Protein AF-A0A3D5FKX7-F1 (afdb_monomer_lite)

Radius of gyration: 16.38 Å; chains: 1; bounding box: 44×24×41 Å

Structure (mmCIF, N/CA/C/O backbone):
data_AF-A0A3D5FKX7-F1
#
_entry.id   AF-A0A3D5FKX7-F1
#
loop_
_atom_site.group_PDB
_atom_site.id
_atom_site.type_symbol
_atom_site.label_atom_id
_atom_site.label_alt_id
_atom_site.label_comp_id
_atom_site.label_asym_id
_atom_site.label_entity_id
_atom_site.label_seq_id
_atom_site.pdbx_PDB_ins_code
_a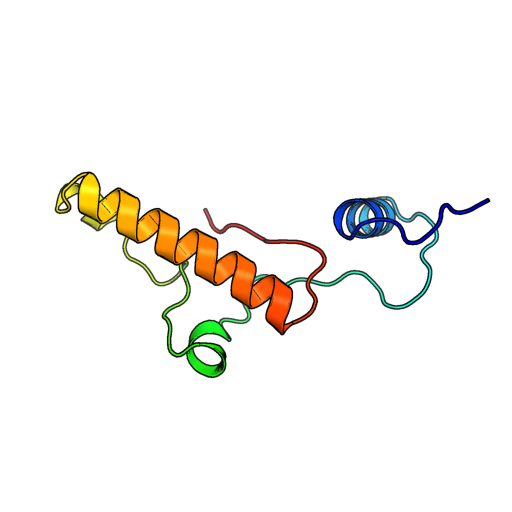tom_site.Cartn_x
_atom_site.Cartn_y
_atom_site.Cartn_z
_atom_site.occupancy
_atom_site.B_iso_or_equiv
_atom_site.auth_seq_id
_atom_site.auth_comp_id
_atom_site.auth_asym_id
_atom_site.auth_atom_id
_atom_site.pdbx_PDB_model_num
ATOM 1 N N . MET A 1 1 ? -26.090 6.414 15.309 1.00 35.81 1 MET A N 1
ATOM 2 C CA . MET A 1 1 ? -26.322 5.313 14.347 1.00 35.81 1 MET A CA 1
ATOM 3 C C . MET A 1 1 ? -25.090 5.203 13.465 1.00 35.81 1 MET A C 1
ATOM 5 O O . MET A 1 1 ? -24.720 6.206 12.873 1.00 35.81 1 MET A O 1
ATOM 9 N N . ILE A 1 2 ? -24.399 4.060 13.456 1.00 47.28 2 ILE A N 1
ATOM 10 C CA . ILE A 1 2 ? -23.225 3.840 12.592 1.00 47.28 2 ILE A CA 1
ATOM 11 C C . ILE A 1 2 ? -23.754 3.371 11.233 1.00 47.28 2 ILE A C 1
ATOM 13 O O . ILE A 1 2 ? -24.558 2.441 11.199 1.00 47.28 2 ILE A O 1
ATOM 17 N N . ALA A 1 3 ? -23.359 4.063 10.163 1.00 46.72 3 ALA A N 1
ATOM 18 C CA . ALA A 1 3 ? -23.778 3.809 8.786 1.00 46.72 3 ALA A CA 1
ATOM 19 C C . ALA A 1 3 ? -23.430 2.374 8.319 1.00 46.72 3 ALA A C 1
ATOM 21 O O . ALA A 1 3 ? -22.470 1.797 8.841 1.00 46.72 3 ALA A O 1
ATOM 22 N N . PRO A 1 4 ? -24.201 1.801 7.370 1.00 53.12 4 PRO A N 1
ATOM 23 C CA . PRO A 1 4 ? -23.931 0.488 6.775 1.00 53.12 4 PRO A CA 1
ATOM 24 C C . PRO A 1 4 ? -22.515 0.459 6.187 1.00 53.12 4 PRO A C 1
ATOM 26 O O . PRO A 1 4 ? -22.104 1.436 5.570 1.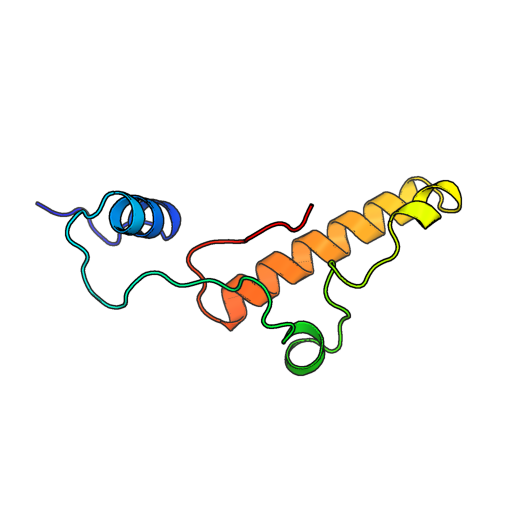00 53.12 4 PRO A O 1
ATOM 29 N N . ASP A 1 5 ? -21.780 -0.619 6.474 1.00 64.81 5 ASP A N 1
ATOM 30 C CA . ASP A 1 5 ? -20.386 -0.914 6.109 1.00 64.81 5 ASP A CA 1
ATOM 31 C C . ASP A 1 5 ? -19.554 0.282 5.625 1.00 64.81 5 ASP A C 1
ATOM 33 O O . ASP A 1 5 ? -19.397 0.536 4.431 1.00 64.81 5 ASP A O 1
ATOM 37 N N . ALA A 1 6 ? -18.995 1.019 6.594 1.00 69.69 6 ALA A N 1
ATOM 38 C CA . ALA A 1 6 ? -18.023 2.075 6.331 1.00 69.69 6 ALA A CA 1
ATOM 39 C C . ALA A 1 6 ? -16.921 1.562 5.391 1.00 69.69 6 ALA A C 1
ATOM 41 O O . ALA A 1 6 ? -16.342 0.495 5.621 1.00 69.69 6 ALA A O 1
ATOM 42 N N . ARG A 1 7 ? -16.619 2.336 4.344 1.00 87.44 7 ARG A N 1
ATOM 43 C CA . ARG A 1 7 ? -15.620 1.970 3.329 1.00 87.44 7 ARG A CA 1
ATOM 44 C C . ARG A 1 7 ? -14.236 1.832 3.982 1.00 87.44 7 ARG A C 1
ATOM 46 O O . ARG A 1 7 ? -13.985 2.534 4.966 1.00 87.44 7 ARG A O 1
ATOM 53 N N . PRO A 1 8 ? -13.301 1.037 3.423 1.00 92.44 8 PRO A N 1
ATOM 54 C CA . PRO A 1 8 ? -11.984 0.805 4.033 1.00 92.44 8 PRO A CA 1
ATOM 55 C C . PRO A 1 8 ? -11.266 2.091 4.479 1.00 92.44 8 PRO A C 1
ATOM 57 O O . PRO A 1 8 ? -10.848 2.227 5.627 1.00 92.44 8 PRO A O 1
ATOM 60 N N . ARG A 1 9 ? -11.286 3.128 3.629 1.00 92.75 9 ARG A N 1
ATOM 61 C CA . ARG A 1 9 ? -10.767 4.468 3.953 1.00 92.75 9 ARG A CA 1
ATOM 62 C C . ARG A 1 9 ? -11.378 5.075 5.223 1.00 92.75 9 ARG A C 1
ATOM 64 O O . ARG A 1 9 ? -10.670 5.665 6.031 1.00 92.75 9 ARG A O 1
ATOM 71 N N . GLU A 1 10 ? -12.697 5.006 5.374 1.00 92.00 10 GLU A N 1
ATOM 72 C CA . GLU A 1 10 ? -13.417 5.603 6.508 1.00 92.00 10 GLU A CA 1
ATOM 73 C C . GLU A 1 10 ? -13.111 4.854 7.805 1.00 92.00 10 GLU A C 1
ATOM 75 O O . GLU A 1 10 ? -12.914 5.486 8.844 1.00 92.00 10 GLU A O 1
ATOM 80 N N . ARG A 1 11 ? -13.006 3.520 7.728 1.00 91.94 11 ARG A N 1
ATOM 81 C CA . ARG A 1 11 ? -12.581 2.672 8.848 1.00 91.94 11 ARG A CA 1
ATOM 82 C C . ARG A 1 11 ? -11.157 3.003 9.280 1.00 91.94 11 ARG A C 1
ATOM 84 O O . ARG A 1 11 ? -10.915 3.189 10.470 1.00 91.94 11 ARG A O 1
ATOM 91 N N . PHE A 1 12 ? -10.239 3.131 8.325 1.00 94.00 12 PHE A N 1
ATOM 92 C CA . PHE A 1 12 ? -8.840 3.448 8.595 1.00 94.00 12 PHE A CA 1
ATOM 93 C C . PHE A 1 12 ? -8.681 4.815 9.282 1.00 94.00 12 PHE A C 1
ATOM 95 O O . PHE A 1 12 ? -8.008 4.923 10.304 1.00 94.00 12 PHE A O 1
ATOM 102 N N . ILE A 1 13 ? -9.377 5.851 8.791 1.00 94.56 13 ILE A N 1
ATOM 103 C CA . ILE A 1 13 ? -9.382 7.186 9.419 1.00 94.56 13 ILE A CA 1
ATOM 104 C C . ILE A 1 13 ? -9.964 7.126 10.835 1.00 94.56 13 ILE A C 1
ATOM 106 O O . ILE A 1 13 ? -9.385 7.687 11.762 1.00 94.56 13 ILE A O 1
ATOM 110 N N . ALA A 1 14 ? -11.082 6.421 11.029 1.00 93.94 14 ALA A N 1
ATOM 111 C CA . ALA A 1 14 ? -11.678 6.259 12.351 1.00 93.94 14 ALA A CA 1
ATOM 112 C C . ALA A 1 14 ? -10.716 5.579 13.342 1.00 93.94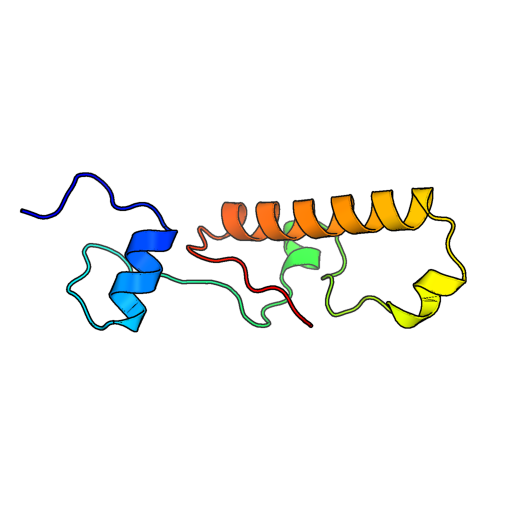 14 ALA A C 1
ATOM 114 O O . ALA A 1 14 ? -10.665 5.989 14.501 1.00 93.94 14 ALA A O 1
ATOM 115 N N . ALA A 1 15 ? -9.917 4.606 12.884 1.00 94.69 15 ALA A N 1
ATOM 116 C CA . ALA A 1 15 ? -8.878 3.973 13.694 1.00 94.69 15 ALA A CA 1
ATOM 117 C C . ALA A 1 15 ? -7.820 4.985 14.162 1.00 94.69 15 ALA A C 1
ATOM 119 O O . ALA A 1 15 ? -7.525 5.064 15.355 1.00 94.69 15 ALA A O 1
ATOM 120 N N . LEU A 1 16 ? -7.294 5.797 13.238 1.00 95.44 16 LEU A N 1
ATOM 121 C CA . LEU A 1 16 ? -6.283 6.820 13.535 1.00 95.44 16 LEU A CA 1
ATOM 122 C C . LEU A 1 16 ? -6.809 7.903 14.489 1.00 95.44 16 LEU A C 1
ATOM 124 O O . LEU A 1 16 ? -6.091 8.362 15.374 1.00 95.44 16 LEU A O 1
ATOM 128 N N . GLU A 1 17 ? -8.080 8.275 14.350 1.00 97.00 17 GLU A N 1
ATOM 129 C CA . GLU A 1 17 ? -8.751 9.272 15.193 1.00 97.00 17 GLU A CA 1
ATOM 130 C C . GLU A 1 17 ? -9.297 8.698 16.510 1.00 97.00 17 GLU A C 1
ATOM 132 O O . GLU A 1 17 ? -9.976 9.403 17.256 1.00 97.00 17 GLU A O 1
ATOM 137 N N . ARG A 1 18 ? -9.020 7.421 16.812 1.00 95.69 18 ARG A N 1
ATOM 138 C CA . ARG A 1 18 ? -9.485 6.724 18.026 1.00 95.69 18 ARG A CA 1
ATOM 139 C C . ARG A 1 18 ? -11.012 6.717 18.176 1.00 95.69 18 ARG A C 1
ATOM 141 O O . ARG A 1 18 ? -11.539 6.698 19.289 1.00 95.69 18 ARG A O 1
ATOM 148 N N . ARG A 1 19 ? -11.738 6.726 17.057 1.00 95.00 19 ARG A N 1
ATOM 149 C CA . ARG A 1 19 ? -13.196 6.569 17.036 1.00 95.00 19 ARG A CA 1
ATOM 150 C C . ARG A 1 19 ? -13.573 5.085 17.185 1.00 95.00 19 ARG A C 1
ATOM 152 O O . ARG A 1 19 ? -12.797 4.219 16.783 1.00 95.00 19 ARG A O 1
ATOM 159 N N . PRO A 1 20 ? -14.758 4.758 17.738 1.00 92.12 20 PRO A N 1
ATOM 160 C CA . PRO A 1 20 ? -15.199 3.370 17.870 1.00 92.12 20 PRO A CA 1
ATOM 161 C C . PRO A 1 20 ? -15.267 2.636 16.525 1.00 92.12 20 PRO A C 1
ATOM 163 O O . PRO A 1 20 ? -15.826 3.149 15.555 1.00 92.12 20 PRO A O 1
ATOM 166 N N . LEU A 1 21 ? -14.756 1.404 16.494 1.00 90.56 21 LEU A N 1
ATOM 167 C CA . LEU A 1 21 ? -14.755 0.523 15.325 1.00 90.56 21 LEU A CA 1
ATOM 168 C C . LEU A 1 21 ? -15.552 -0.753 15.600 1.00 90.56 21 LEU A C 1
ATOM 170 O O . LEU A 1 21 ? -15.660 -1.207 16.737 1.00 90.56 21 LEU A O 1
ATOM 174 N N . LYS A 1 22 ? -16.090 -1.350 14.535 1.00 88.12 22 LYS A N 1
ATOM 175 C CA . LYS A 1 22 ? -16.700 -2.686 14.562 1.00 88.12 22 LYS A CA 1
ATOM 176 C C . LYS A 1 22 ? -15.863 -3.664 13.737 1.00 88.12 22 LYS A C 1
ATOM 178 O O . LYS A 1 22 ? -15.405 -3.311 12.646 1.00 88.12 22 LYS A O 1
ATOM 183 N N . GLY A 1 23 ? -15.731 -4.897 14.224 1.00 88.50 23 GLY A N 1
ATOM 184 C CA . GLY A 1 23 ? -14.981 -5.964 13.555 1.00 88.50 23 GLY A CA 1
ATOM 185 C C . GLY A 1 23 ? -13.470 -5.868 13.777 1.00 88.50 23 GLY A C 1
ATOM 186 O O . GLY A 1 23 ? -13.024 -5.367 14.807 1.00 88.50 23 GLY A O 1
ATOM 187 N N . ARG A 1 24 ? -12.691 -6.370 12.810 1.00 89.94 24 ARG A N 1
ATOM 188 C CA . ARG A 1 24 ? -11.221 -6.335 12.851 1.00 89.94 24 ARG A CA 1
ATOM 189 C C . ARG A 1 24 ? -10.692 -4.899 12.794 1.00 89.94 24 ARG A C 1
ATOM 191 O O . ARG A 1 24 ? -11.293 -4.036 12.152 1.00 89.94 24 ARG A O 1
ATOM 198 N N . VAL A 1 25 ? -9.570 -4.663 13.470 1.00 92.44 25 VAL A N 1
ATOM 199 C CA . VAL A 1 25 ? -8.815 -3.407 13.366 1.00 92.44 25 VAL A CA 1
ATOM 200 C C . VAL A 1 25 ? -8.303 -3.269 11.927 1.00 92.44 25 VAL A C 1
ATOM 202 O O . VAL A 1 25 ? -7.775 -4.256 11.421 1.00 92.44 25 VAL A O 1
ATOM 205 N N . PRO A 1 26 ? -8.451 -2.097 11.280 1.00 94.75 26 PRO A N 1
ATOM 206 C CA . PRO A 1 26 ? -7.931 -1.885 9.939 1.00 94.75 26 PRO A CA 1
ATOM 207 C C . PRO A 1 26 ? -6.432 -2.151 9.845 1.00 94.75 26 PRO A C 1
ATOM 209 O O . PRO A 1 26 ? -5.669 -1.686 10.697 1.00 94.75 26 PRO A O 1
ATOM 212 N N . HIS A 1 27 ? -6.010 -2.869 8.810 1.00 93.44 27 HIS A N 1
ATOM 213 C CA . HIS A 1 27 ? -4.612 -3.256 8.623 1.00 93.44 27 HIS A CA 1
ATOM 214 C C . HIS A 1 27 ? -4.147 -3.021 7.189 1.00 93.44 27 HIS A C 1
ATOM 216 O O . HIS A 1 27 ? -4.932 -2.897 6.252 1.00 93.44 27 HIS A O 1
ATOM 222 N N . PHE A 1 28 ? -2.836 -2.904 7.037 1.00 93.81 28 PHE A N 1
ATOM 223 C CA . PHE A 1 28 ? -2.153 -2.720 5.767 1.00 93.81 28 PHE A CA 1
ATOM 224 C C . PHE A 1 28 ? -0.686 -3.111 5.931 1.00 93.81 28 PHE A C 1
ATOM 226 O O . PHE A 1 28 ? -0.180 -3.242 7.049 1.00 93.81 28 PHE A O 1
ATOM 233 N N . GLU A 1 29 ? -0.003 -3.289 4.811 1.00 89.75 29 GLU A N 1
ATOM 234 C CA . GLU A 1 29 ? 1.425 -3.559 4.784 1.00 89.75 29 GLU A CA 1
ATOM 235 C C . GLU A 1 29 ? 2.236 -2.259 4.826 1.00 89.75 29 GLU A C 1
ATOM 237 O O . GLU A 1 29 ? 1.943 -1.308 4.103 1.00 89.75 29 GLU A O 1
ATOM 242 N N . LEU A 1 30 ? 3.298 -2.260 5.637 1.00 87.00 30 LEU A N 1
ATOM 243 C CA . LEU A 1 30 ? 4.362 -1.260 5.557 1.00 87.00 30 LEU A CA 1
ATOM 244 C C . LEU A 1 30 ? 5.559 -1.783 4.759 1.00 87.00 30 LEU A C 1
ATOM 246 O O . LEU A 1 30 ? 6.009 -1.106 3.848 1.00 87.00 30 LEU A O 1
ATOM 250 N N . VAL A 1 31 ? 6.106 -2.948 5.127 1.00 82.06 31 VAL A N 1
ATOM 251 C CA . VAL A 1 31 ? 7.375 -3.467 4.580 1.00 82.06 31 VAL A CA 1
ATOM 252 C C . VAL A 1 31 ? 7.422 -5.007 4.675 1.00 82.06 31 VAL A C 1
ATOM 254 O O . VAL A 1 31 ? 8.332 -5.575 5.273 1.00 82.06 31 VAL A O 1
ATOM 257 N N . PHE A 1 32 ? 6.387 -5.704 4.194 1.00 76.88 32 PHE A N 1
ATOM 258 C CA . PHE A 1 32 ? 6.221 -7.155 4.392 1.00 76.88 32 PHE A CA 1
ATOM 259 C C . PHE A 1 32 ? 6.650 -7.994 3.168 1.00 76.88 32 PHE A C 1
ATOM 261 O O . PHE A 1 32 ? 6.860 -9.195 3.293 1.00 76.88 32 PHE A O 1
ATOM 268 N N . PHE A 1 33 ? 6.860 -7.356 2.010 1.00 86.06 33 PHE A N 1
ATOM 269 C CA . PHE A 1 33 ? 7.503 -7.852 0.782 1.00 86.06 33 PHE A CA 1
ATOM 270 C C . PHE A 1 33 ? 6.995 -9.192 0.236 1.00 86.06 33 PHE A C 1
ATOM 272 O O . PHE A 1 33 ? 7.690 -9.868 -0.526 1.00 86.06 33 PHE A O 1
ATOM 279 N N . LEU A 1 34 ? 5.745 -9.549 0.527 1.00 88.25 34 LEU A N 1
ATOM 280 C CA . LEU A 1 34 ? 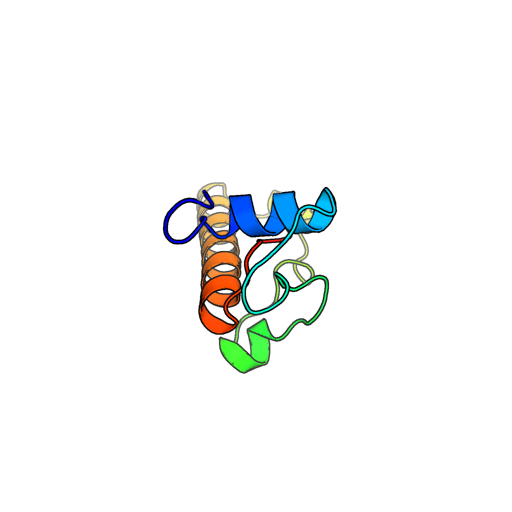5.149 -10.807 0.073 1.00 88.25 34 LEU A CA 1
ATOM 281 C C . LEU A 1 34 ? 4.831 -10.835 -1.428 1.00 88.25 34 LEU A C 1
ATOM 283 O O . LEU A 1 34 ? 4.309 -11.829 -1.922 1.00 88.25 34 LEU A O 1
ATOM 287 N N . THR A 1 35 ? 5.142 -9.784 -2.193 1.00 92.88 35 THR A N 1
ATOM 288 C CA . THR A 1 35 ? 4.805 -9.726 -3.623 1.00 92.88 35 THR A CA 1
ATOM 289 C C . THR A 1 35 ? 5.486 -10.813 -4.447 1.00 92.88 35 THR A C 1
ATOM 291 O O . THR A 1 35 ? 4.920 -11.268 -5.441 1.00 92.88 35 THR A O 1
ATOM 294 N N . MET A 1 36 ? 6.681 -11.252 -4.039 1.00 93.69 36 MET A N 1
ATOM 295 C CA . MET A 1 36 ? 7.370 -12.348 -4.716 1.00 93.69 36 MET A CA 1
ATOM 296 C C . MET A 1 36 ? 6.659 -13.679 -4.463 1.00 93.69 36 MET A C 1
ATOM 298 O O . MET A 1 36 ? 6.371 -14.404 -5.406 1.00 93.69 36 MET A O 1
ATOM 302 N N . GLU A 1 37 ? 6.320 -13.974 -3.211 1.00 94.12 37 GLU A N 1
ATOM 303 C CA . GLU A 1 37 ? 5.604 -15.200 -2.845 1.00 94.12 37 GLU A CA 1
ATOM 304 C C . GLU A 1 37 ? 4.182 -15.227 -3.426 1.00 94.12 37 GLU A C 1
ATOM 306 O O . GLU A 1 37 ? 3.750 -16.232 -3.985 1.00 94.12 37 GLU A O 1
ATOM 311 N N . ALA A 1 38 ? 3.457 -14.113 -3.328 1.00 95.44 38 ALA A N 1
ATOM 312 C CA . ALA A 1 38 ? 2.055 -14.036 -3.717 1.00 95.44 38 ALA A CA 1
ATOM 313 C C . ALA A 1 38 ? 1.844 -13.892 -5.232 1.00 95.44 38 ALA A C 1
ATOM 315 O O . ALA A 1 38 ? 0.820 -14.348 -5.740 1.00 95.44 38 ALA A O 1
ATOM 316 N N . PHE A 1 39 ? 2.774 -13.244 -5.947 1.00 95.44 39 PHE A N 1
ATOM 317 C CA . PHE A 1 39 ? 2.580 -12.862 -7.353 1.00 95.44 39 PHE A CA 1
ATOM 318 C C . PHE A 1 39 ? 3.777 -13.159 -8.264 1.00 95.44 39 PHE A C 1
ATOM 320 O O . PHE A 1 39 ? 3.692 -12.889 -9.460 1.00 95.44 39 PHE A O 1
ATOM 327 N N . GLY A 1 40 ? 4.902 -13.655 -7.737 1.00 95.50 40 GLY A N 1
ATOM 328 C CA . GLY A 1 40 ? 6.133 -13.837 -8.514 1.00 95.50 40 GLY A CA 1
ATOM 329 C C . GLY A 1 40 ? 6.753 -12.520 -8.991 1.00 95.50 40 GLY A C 1
ATOM 330 O O . GLY A 1 40 ? 7.439 -12.495 -10.012 1.00 95.50 40 GLY A O 1
ATOM 331 N N . ARG A 1 41 ? 6.471 -11.400 -8.306 1.00 94.00 41 ARG A N 1
ATOM 332 C CA . ARG A 1 41 ? 6.855 -10.045 -8.741 1.00 94.00 41 ARG A CA 1
ATOM 333 C C . ARG A 1 41 ? 7.674 -9.322 -7.679 1.00 94.00 41 ARG A C 1
ATOM 335 O O . ARG A 1 41 ? 7.381 -9.372 -6.484 1.00 94.00 41 ARG A O 1
ATOM 342 N N . VAL A 1 42 ? 8.695 -8.598 -8.132 1.00 91.69 42 VAL A N 1
ATOM 343 C CA . VAL A 1 42 ? 9.550 -7.775 -7.268 1.00 91.69 42 VAL A CA 1
ATOM 344 C C . VAL A 1 42 ? 8.756 -6.585 -6.730 1.00 91.69 42 VAL A C 1
ATOM 346 O O . VAL A 1 42 ? 8.093 -5.873 -7.487 1.00 91.69 42 VAL A O 1
ATOM 349 N N . HIS A 1 43 ? 8.844 -6.365 -5.418 1.00 92.06 43 HIS A N 1
ATOM 350 C CA . HIS A 1 43 ? 8.187 -5.245 -4.756 1.00 92.06 43 HIS A CA 1
ATOM 351 C C . HIS A 1 43 ? 8.714 -3.894 -5.287 1.00 92.06 43 HIS A C 1
ATOM 353 O O . HIS A 1 43 ? 9.924 -3.769 -5.505 1.00 92.06 43 HIS A O 1
ATOM 359 N N . PRO A 1 44 ? 7.870 -2.854 -5.460 1.00 91.88 44 PRO A N 1
ATOM 360 C CA . PRO A 1 44 ? 8.306 -1.580 -6.033 1.00 91.88 44 PRO A CA 1
ATOM 361 C C . PRO A 1 44 ? 9.450 -0.881 -5.283 1.00 91.88 44 PRO A C 1
ATOM 363 O O . PRO A 1 44 ? 10.245 -0.191 -5.913 1.00 91.88 44 PRO A O 1
ATOM 366 N N . SER A 1 45 ? 9.592 -1.085 -3.970 1.00 90.81 45 SER A N 1
ATOM 367 C CA . SER A 1 45 ? 10.708 -0.525 -3.182 1.00 90.81 45 SER A CA 1
ATOM 368 C C . SER A 1 45 ? 12.082 -1.112 -3.531 1.00 90.81 45 SER A C 1
ATOM 370 O O . SER A 1 45 ? 13.099 -0.536 -3.164 1.00 90.81 45 SER A O 1
ATOM 372 N N . HIS A 1 46 ? 12.134 -2.262 -4.207 1.00 90.94 46 HIS A N 1
ATOM 373 C CA . HIS A 1 46 ? 13.385 -2.907 -4.620 1.00 90.94 46 HIS A CA 1
ATOM 374 C C . HIS A 1 46 ? 13.807 -2.517 -6.042 1.00 90.94 46 HIS A C 1
ATOM 376 O O . HIS A 1 46 ? 14.736 -3.100 -6.598 1.00 90.94 46 HIS A O 1
ATOM 382 N N . ARG A 1 47 ? 13.115 -1.556 -6.659 1.00 88.94 47 ARG A N 1
ATOM 383 C CA . ARG A 1 47 ? 13.400 -1.097 -8.018 1.00 88.94 47 ARG A CA 1
ATOM 384 C C . ARG A 1 47 ? 14.357 0.098 -7.996 1.00 88.94 47 ARG A C 1
ATOM 386 O O . ARG A 1 47 ? 14.307 0.943 -7.108 1.00 88.94 47 ARG A O 1
ATOM 393 N N . SER A 1 48 ? 15.215 0.193 -9.008 1.00 90.31 48 SER A N 1
ATOM 394 C CA . SER A 1 48 ? 16.185 1.283 -9.161 1.00 90.31 48 SER A CA 1
ATOM 395 C C . SER A 1 48 ? 15.621 2.426 -10.012 1.00 90.31 48 SER A C 1
ATOM 397 O O . SER A 1 48 ? 15.875 2.503 -11.209 1.00 90.31 48 SER A O 1
ATOM 399 N N . TYR A 1 49 ? 14.863 3.343 -9.405 1.00 90.44 49 TYR A N 1
ATOM 400 C CA . TYR A 1 49 ? 14.223 4.451 -10.139 1.00 90.44 49 TYR A CA 1
ATOM 401 C C . TYR A 1 49 ? 15.195 5.452 -10.767 1.00 90.44 49 TYR A C 1
ATOM 403 O O . TYR A 1 49 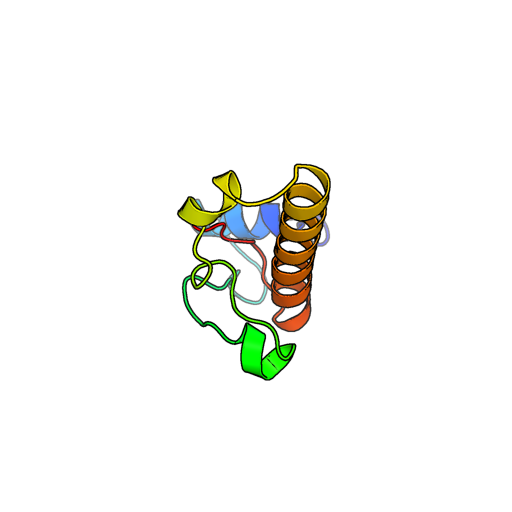? 14.839 6.111 -11.737 1.00 90.44 49 TYR A O 1
ATOM 411 N N . HIS A 1 50 ? 16.431 5.540 -10.271 1.00 91.81 50 HIS A N 1
ATOM 412 C CA . HIS A 1 50 ? 17.458 6.388 -10.881 1.00 91.81 50 HIS A CA 1
ATOM 413 C C . HIS A 1 50 ? 17.818 5.963 -12.313 1.00 91.81 50 HIS A C 1
ATOM 415 O O . HIS A 1 50 ? 18.400 6.767 -13.018 1.00 91.81 50 HIS A O 1
ATOM 421 N N . GLN A 1 51 ? 17.467 4.741 -12.737 1.00 91.62 51 GLN A N 1
ATOM 422 C CA . GLN A 1 51 ? 17.689 4.228 -14.097 1.00 91.62 51 GLN A CA 1
ATOM 423 C C . GLN A 1 51 ? 16.554 4.589 -15.070 1.00 91.62 51 GLN A C 1
ATOM 425 O O . GLN A 1 51 ? 16.571 4.184 -16.228 1.00 91.62 51 GLN A O 1
ATOM 430 N N . TRP A 1 52 ? 15.520 5.313 -14.624 1.00 94.69 52 TRP A N 1
ATOM 431 C CA . TRP A 1 52 ? 14.414 5.735 -15.496 1.00 94.69 52 TRP A CA 1
ATOM 432 C C . TRP A 1 52 ? 14.830 6.731 -16.581 1.00 94.69 52 TRP A C 1
ATOM 434 O O . TRP A 1 52 ? 14.092 6.913 -17.552 1.00 94.69 52 TRP A O 1
ATOM 444 N N . ASP A 1 53 ? 15.976 7.381 -16.410 1.00 95.38 53 ASP A N 1
ATOM 445 C CA . ASP A 1 53 ? 16.619 8.236 -17.407 1.00 95.38 53 ASP A CA 1
ATOM 446 C C . ASP A 1 53 ? 17.105 7.449 -18.636 1.00 95.38 53 ASP A C 1
ATOM 448 O O . ASP A 1 53 ? 17.195 8.013 -19.722 1.00 95.38 53 ASP A O 1
ATOM 452 N N . GLN A 1 54 ? 17.340 6.143 -18.480 1.00 96.06 54 GLN A N 1
ATOM 453 C CA . GLN A 1 54 ? 17.721 5.211 -19.547 1.00 96.06 54 GLN A CA 1
ATOM 454 C C . GLN A 1 54 ? 16.514 4.555 -20.234 1.00 96.06 54 GLN A C 1
ATOM 456 O O . GLN A 1 54 ? 16.697 3.761 -21.153 1.00 96.06 54 GLN A O 1
ATOM 461 N N . MET A 1 55 ? 15.293 4.849 -19.778 1.00 96.38 55 MET A N 1
ATOM 462 C CA . MET A 1 55 ? 14.056 4.278 -20.312 1.00 96.38 55 MET A CA 1
ATOM 463 C C . MET A 1 55 ? 13.339 5.277 -21.221 1.00 96.38 55 MET A C 1
ATOM 465 O O . MET A 1 55 ? 13.335 6.486 -20.974 1.00 96.38 55 MET A O 1
ATOM 469 N N . GLU A 1 56 ? 12.628 4.771 -22.217 1.00 97.88 56 GLU A N 1
ATOM 470 C CA . GLU A 1 56 ? 11.682 5.566 -22.992 1.00 97.88 56 GLU A CA 1
ATOM 471 C C . GLU A 1 56 ? 10.430 5.888 -22.162 1.00 97.88 56 GLU A C 1
ATOM 473 O O . GLU A 1 56 ? 10.065 5.182 -21.215 1.00 97.88 56 GLU A O 1
ATOM 478 N N . GLU A 1 57 ? 9.698 6.946 -22.525 1.00 97.06 57 GLU A N 1
ATOM 479 C CA . GLU A 1 57 ? 8.478 7.309 -21.786 1.00 97.06 57 GLU A CA 1
ATOM 480 C C . GLU A 1 57 ? 7.432 6.188 -21.810 1.00 97.06 57 GLU A C 1
ATOM 482 O O . GLU A 1 57 ? 6.768 5.940 -20.804 1.00 97.06 57 GLU A O 1
ATOM 487 N N . ALA A 1 58 ? 7.318 5.460 -22.923 1.00 97.88 58 ALA A N 1
ATOM 488 C CA . ALA A 1 58 ? 6.419 4.313 -23.027 1.00 97.88 58 ALA A CA 1
ATOM 489 C C . ALA A 1 58 ? 6.770 3.205 -22.015 1.00 97.88 58 ALA A C 1
ATOM 491 O O . ALA A 1 58 ? 5.875 2.622 -21.398 1.00 97.88 58 ALA A O 1
ATOM 492 N N . GLU A 1 59 ? 8.060 2.955 -21.785 1.00 96.69 59 GLU A N 1
ATOM 493 C CA . GLU A 1 59 ? 8.530 1.963 -20.817 1.00 96.69 59 GLU A CA 1
ATOM 494 C C . GLU A 1 59 ? 8.278 2.434 -19.382 1.00 96.69 59 GLU A C 1
ATOM 496 O O . GLU A 1 59 ? 7.778 1.666 -18.559 1.00 96.69 59 GLU A O 1
ATOM 501 N N . ARG A 1 60 ? 8.512 3.720 -19.084 1.00 96.12 60 ARG A N 1
ATOM 502 C CA . ARG A 1 60 ? 8.158 4.306 -17.779 1.00 96.12 60 ARG A CA 1
ATOM 503 C C . ARG A 1 60 ? 6.655 4.236 -17.501 1.00 96.12 60 ARG A C 1
ATOM 505 O O . ARG A 1 60 ? 6.251 3.974 -16.367 1.00 96.12 60 ARG A O 1
ATOM 512 N N . GLN A 1 61 ? 5.811 4.439 -18.515 1.00 97.19 61 GLN A N 1
ATOM 513 C CA . GLN A 1 61 ? 4.358 4.280 -18.388 1.00 97.19 61 GLN A CA 1
ATOM 514 C C . GLN A 1 61 ? 3.970 2.831 -18.087 1.00 97.19 61 GLN A C 1
ATOM 516 O O . GLN A 1 61 ? 3.158 2.593 -17.188 1.00 97.19 61 GLN A O 1
ATOM 521 N N . LEU A 1 62 ? 4.555 1.864 -18.802 1.00 96.19 62 LEU A N 1
ATOM 522 C CA . LEU A 1 62 ? 4.343 0.441 -18.531 1.00 96.19 62 LEU A CA 1
ATOM 523 C C . LEU A 1 62 ? 4.753 0.100 -17.095 1.00 96.19 62 LEU A C 1
ATOM 525 O O . LEU A 1 62 ? 3.999 -0.543 -16.368 1.00 96.19 62 LEU A O 1
ATOM 529 N N . HIS A 1 63 ? 5.898 0.621 -16.661 1.00 94.31 63 HIS A N 1
ATOM 530 C CA . HIS A 1 63 ? 6.429 0.414 -15.324 1.00 94.31 63 HIS A CA 1
ATOM 531 C C . HIS A 1 63 ? 5.512 0.984 -14.230 1.00 94.31 63 HIS A C 1
ATOM 533 O O . HIS A 1 63 ? 5.223 0.302 -13.249 1.00 94.31 63 HIS A O 1
ATOM 539 N N . ARG A 1 64 ? 4.981 2.204 -14.399 1.00 94.69 64 ARG A N 1
ATOM 540 C CA . ARG A 1 64 ? 4.005 2.789 -13.459 1.00 94.69 64 ARG A CA 1
ATOM 541 C C . ARG A 1 64 ? 2.729 1.967 -13.349 1.00 94.69 64 ARG A C 1
ATOM 543 O O . ARG A 1 64 ? 2.229 1.775 -12.243 1.00 94.69 64 ARG A O 1
ATOM 550 N N . ARG A 1 65 ? 2.209 1.485 -14.480 1.00 96.62 65 ARG A N 1
ATOM 551 C CA . ARG A 1 65 ? 1.009 0.637 -14.506 1.00 96.62 65 ARG A CA 1
ATOM 552 C C . ARG A 1 65 ? 1.253 -0.688 -13.794 1.00 96.62 65 ARG A C 1
ATOM 554 O O . ARG A 1 65 ? 0.421 -1.079 -12.985 1.00 96.62 65 ARG A O 1
ATOM 561 N N . ASP A 1 66 ? 2.400 -1.318 -14.044 1.00 95.00 66 ASP A N 1
ATOM 562 C CA . ASP A 1 66 ? 2.827 -2.544 -13.364 1.00 95.00 66 ASP A CA 1
ATOM 563 C C . ASP A 1 66 ? 2.850 -2.354 -11.837 1.00 95.00 66 ASP A C 1
ATOM 565 O O . ASP A 1 66 ? 2.213 -3.110 -11.106 1.00 95.00 66 ASP A O 1
ATOM 569 N N . MET A 1 67 ? 3.495 -1.291 -11.349 1.00 94.06 67 MET A N 1
ATOM 570 C CA . MET A 1 67 ? 3.573 -1.008 -9.911 1.00 94.06 67 MET A CA 1
ATOM 571 C C . MET A 1 67 ? 2.208 -0.711 -9.286 1.00 94.06 67 MET A C 1
ATOM 573 O O . MET A 1 67 ? 1.898 -1.239 -8.219 1.00 94.06 67 MET A O 1
ATOM 577 N N . ALA A 1 68 ? 1.385 0.115 -9.940 1.00 95.44 68 ALA A N 1
ATOM 578 C CA . ALA A 1 68 ? 0.049 0.446 -9.452 1.00 95.44 68 ALA A CA 1
ATOM 579 C C . ALA A 1 68 ? -0.833 -0.805 -9.343 1.00 95.44 68 ALA A C 1
ATOM 581 O O . ALA A 1 68 ? -1.511 -1.006 -8.335 1.00 95.44 68 ALA A O 1
ATOM 582 N N . ASP A 1 69 ? -0.780 -1.667 -10.357 1.00 96.50 69 ASP A N 1
ATOM 583 C CA . ASP A 1 69 ? -1.469 -2.949 -10.353 1.00 96.50 69 ASP A CA 1
ATOM 584 C C . ASP A 1 69 ? -0.980 -3.849 -9.207 1.00 96.50 69 ASP A C 1
ATOM 586 O O . ASP A 1 69 ? -1.803 -4.389 -8.471 1.00 96.50 69 ASP A O 1
ATOM 590 N N . LEU A 1 70 ? 0.335 -3.939 -8.976 1.00 95.19 70 LEU A N 1
ATOM 591 C CA . LEU A 1 70 ? 0.889 -4.750 -7.890 1.00 95.19 70 LEU A CA 1
ATOM 592 C C . LEU A 1 70 ? 0.393 -4.288 -6.511 1.00 95.19 70 LEU A C 1
ATOM 594 O O . LEU A 1 70 ? -0.049 -5.117 -5.721 1.00 95.19 70 LEU A O 1
ATOM 598 N N . PHE A 1 71 ? 0.383 -2.979 -6.235 1.00 94.44 71 PHE A N 1
ATOM 599 C CA . PHE A 1 71 ? -0.154 -2.447 -4.975 1.00 94.44 71 PHE A CA 1
ATOM 600 C C . PHE A 1 71 ? -1.644 -2.766 -4.786 1.00 94.44 71 PHE A C 1
ATOM 602 O O . PHE A 1 71 ? -2.068 -3.132 -3.686 1.00 94.44 71 PHE A O 1
ATOM 609 N N . ILE A 1 72 ? -2.441 -2.667 -5.854 1.00 95.25 72 ILE A N 1
ATOM 610 C CA . ILE A 1 72 ? -3.868 -3.011 -5.821 1.00 95.25 72 ILE A CA 1
ATOM 611 C C . ILE A 1 72 ? -4.056 -4.512 -5.573 1.00 95.25 72 ILE A C 1
ATOM 613 O O . ILE A 1 72 ? -4.907 -4.897 -4.767 1.00 95.25 72 ILE A O 1
ATOM 617 N N . GLN A 1 73 ? -3.276 -5.364 -6.243 1.00 95.94 73 GLN A N 1
ATOM 618 C CA . GLN A 1 73 ? -3.328 -6.813 -6.054 1.00 95.94 73 GLN A CA 1
ATOM 619 C C . GLN A 1 73 ? -2.960 -7.206 -4.623 1.00 95.94 73 GLN A C 1
ATOM 621 O O . GLN A 1 73 ? -3.694 -7.982 -4.010 1.00 95.94 73 GLN A O 1
ATOM 626 N N . THR A 1 74 ? -1.898 -6.627 -4.058 1.00 94.50 74 THR A N 1
ATOM 627 C CA . THR A 1 74 ? -1.506 -6.843 -2.659 1.00 94.50 74 THR A CA 1
ATOM 628 C C . THR A 1 74 ? -2.637 -6.469 -1.705 1.00 94.50 74 THR A C 1
ATOM 630 O O . THR A 1 74 ? -3.042 -7.293 -0.886 1.00 94.50 74 THR A O 1
ATOM 633 N N . ALA A 1 75 ? -3.212 -5.269 -1.849 1.00 94.00 75 ALA A N 1
ATOM 634 C CA . ALA A 1 75 ? -4.299 -4.824 -0.980 1.00 94.00 75 ALA A CA 1
ATOM 635 C C . ALA A 1 75 ? -5.522 -5.751 -1.045 1.00 94.00 75 ALA A C 1
ATOM 637 O O . ALA A 1 75 ? -6.102 -6.078 -0.016 1.00 94.00 75 ALA A O 1
ATOM 638 N N . ARG A 1 76 ? -5.878 -6.243 -2.237 1.00 95.06 76 ARG A N 1
ATOM 639 C CA . ARG A 1 76 ? -6.976 -7.209 -2.406 1.00 95.06 76 ARG A CA 1
ATOM 640 C C . ARG A 1 76 ? -6.651 -8.578 -1.812 1.00 95.06 76 ARG A C 1
ATOM 642 O O . ARG A 1 76 ? -7.509 -9.188 -1.185 1.00 95.06 76 ARG A O 1
ATOM 649 N N . ARG A 1 77 ? -5.431 -9.080 -2.019 1.00 95.62 77 ARG A N 1
ATOM 650 C CA . ARG A 1 77 ? -5.017 -10.429 -1.602 1.00 95.62 77 ARG A CA 1
ATOM 651 C C . ARG A 1 77 ? -4.969 -10.593 -0.084 1.00 95.62 77 ARG A C 1
ATOM 653 O O . ARG A 1 77 ? -5.197 -11.706 0.401 1.00 95.62 77 ARG A O 1
ATOM 660 N N . PHE A 1 78 ? -4.654 -9.515 0.627 1.00 93.38 78 PHE A N 1
ATOM 661 C CA . PHE A 1 78 ? -4.467 -9.492 2.079 1.00 93.38 78 PHE A CA 1
ATOM 662 C C . PHE A 1 78 ? -5.515 -8.647 2.818 1.00 93.38 78 PHE A C 1
ATOM 664 O O . PHE A 1 78 ? -5.368 -8.406 4.016 1.00 93.38 78 PHE A O 1
ATOM 671 N N . ASP A 1 79 ? -6.582 -8.2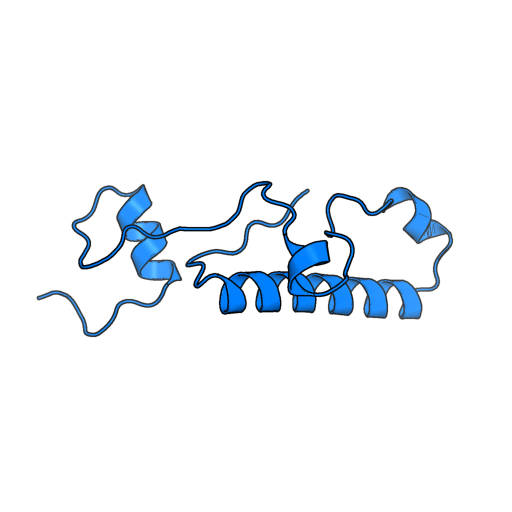40 2.122 1.00 92.81 79 ASP A N 1
ATOM 672 C CA . ASP A 1 79 ? -7.710 -7.481 2.681 1.00 92.81 79 ASP A CA 1
ATOM 673 C C . ASP A 1 79 ? -7.254 -6.198 3.401 1.00 92.81 79 ASP A C 1
ATOM 675 O O . ASP A 1 79 ? -7.645 -5.927 4.532 1.00 92.81 79 ASP A O 1
ATOM 679 N N . HIS A 1 80 ? -6.343 -5.446 2.775 1.00 93.69 80 HIS A N 1
ATOM 680 C CA . HIS A 1 80 ? -5.822 -4.207 3.347 1.00 93.69 80 HIS A CA 1
ATOM 681 C C . HIS A 1 80 ? -6.835 -3.067 3.233 1.00 93.69 80 HIS A C 1
ATOM 683 O O . HIS A 1 80 ? -7.437 -2.842 2.180 1.00 93.69 80 HIS A O 1
ATOM 689 N N . ASP A 1 81 ? -6.912 -2.252 4.282 1.00 94.31 81 ASP A N 1
ATOM 690 C CA . ASP A 1 81 ? -7.738 -1.046 4.306 1.00 94.31 81 ASP A CA 1
ATOM 691 C C . ASP A 1 81 ? -7.047 0.189 3.703 1.00 94.31 81 ASP A C 1
ATOM 693 O O . ASP A 1 81 ? -7.692 1.213 3.452 1.00 94.31 81 ASP A O 1
ATOM 697 N N . ALA A 1 82 ? -5.735 0.103 3.462 1.00 94.44 82 ALA A N 1
ATOM 698 C CA . ALA A 1 82 ? -4.922 1.170 2.894 1.00 94.44 82 ALA A CA 1
ATOM 699 C C . ALA A 1 82 ? -3.808 0.624 1.988 1.00 94.44 82 ALA A C 1
ATOM 701 O O . ALA A 1 82 ? -3.356 -0.511 2.129 1.00 94.44 82 ALA A O 1
ATOM 702 N N . ILE A 1 83 ? -3.343 1.472 1.070 1.00 93.88 83 ILE A N 1
ATOM 703 C CA . ILE A 1 83 ? -2.130 1.248 0.280 1.00 93.88 83 ILE A CA 1
ATOM 704 C C . ILE A 1 83 ? -1.100 2.268 0.745 1.00 93.88 83 ILE A C 1
ATOM 706 O O . ILE A 1 83 ? -1.358 3.473 0.706 1.00 93.88 83 ILE A O 1
ATOM 710 N N . PHE A 1 84 ? 0.061 1.781 1.170 1.00 91.31 84 PHE A N 1
ATOM 711 C CA . PHE A 1 84 ? 1.207 2.617 1.482 1.00 91.31 84 PHE A CA 1
ATOM 712 C C . PHE A 1 84 ? 2.124 2.695 0.263 1.00 91.31 84 PHE A C 1
ATOM 714 O O . PHE A 1 84 ? 2.605 1.676 -0.226 1.00 91.31 84 PHE A O 1
ATOM 721 N N . LEU A 1 85 ? 2.326 3.906 -0.252 1.00 88.56 85 LEU A N 1
ATOM 722 C CA . LEU A 1 85 ? 3.257 4.154 -1.347 1.00 88.56 85 LEU A CA 1
ATOM 723 C C . LEU A 1 85 ? 4.616 4.518 -0.760 1.00 88.56 85 LEU A C 1
ATOM 725 O O . LEU A 1 85 ? 4.725 5.464 0.021 1.00 88.56 85 LEU A O 1
ATOM 729 N N . HIS A 1 86 ? 5.640 3.765 -1.149 1.00 77.38 86 HIS A N 1
ATOM 730 C CA . HIS A 1 86 ? 7.014 4.082 -0.788 1.00 77.38 86 HIS A CA 1
ATOM 731 C C . HIS A 1 86 ? 7.503 5.306 -1.579 1.00 77.38 86 HIS A C 1
ATOM 733 O O . HIS A 1 86 ? 7.160 5.412 -2.761 1.00 77.38 86 HIS A O 1
ATOM 739 N N . PRO A 1 87 ? 8.258 6.215 -0.935 1.00 64.31 87 PRO A N 1
ATOM 740 C CA . PRO A 1 87 ? 8.896 7.346 -1.602 1.00 64.31 87 PRO A CA 1
ATOM 741 C C . PRO A 1 87 ? 9.999 6.913 -2.575 1.00 64.31 87 PRO A C 1
ATOM 743 O O . PRO A 1 87 ? 10.581 5.820 -2.376 1.00 64.31 87 PRO A O 1
#

Sequence (87 aa):
MIAPDARPRERFIAALERRPLKGRVPHFELVFFLTMEAFGRVHPSHRSYHQWDQMEEAERQLHRRDMADLFIQTARRFDHDAIFLHP

Secondary structure (DSSP, 8-state):
-PPTT--HHHHHHHHHTT----SSPP---SS--THHHHHS---GGGS-GGGGGGS-HHHHHHHHHHHHHHHHHHHHHTT-S--PPP-

pLDDT: mean 89.79, std 11.52, range [35.81, 97.88]

Foldseek 3Di:
DDDPDDALQRQQVCLVVVHDDPDDRADDDDDPQCLCVVPVDGQPVPDDVVCCVVPDPVVVVVVVVVNVVSQVCRCVVVVHSDGDDDD